Protein AF-A0A938CQZ5-F1 (afdb_monomer)

Foldseek 3Di:
DPPPDDPLRVQLVVLVVCVVVVVDDPLRSLCSCVVSVVDDVVSPPPPPPPPQLEAEAEDQDDVVQVCCCPPPQVVVCVVPPSRHYHYDNDDPDPVVVVVVVVPD

Solvent-accessible surface area (backbone atoms only — not comparable to full-atom values): 6255 Å² total; per-residue (Å²): 130,84,80,76,76,49,73,67,56,54,54,50,51,54,46,50,52,34,40,75,69,65,77,35,54,73,68,58,45,35,44,53,36,30,76,69,68,72,37,57,94,79,25,59,85,64,73,76,89,73,68,74,51,61,45,79,48,68,34,85,29,71,70,55,40,56,48,45,45,59,73,49,30,49,58,48,31,72,75,37,79,83,39,45,65,43,74,39,72,40,71,82,40,70,68,60,55,48,51,59,70,71,59,126

Secondary structure (DSSP, 8-state):
------HHHHHHHHHHHHHHTTSS-HHHHHHHHHHTT---TTSS----TTS-SEEEEEE--THHHHHHIIIIIHHHHHHSTT-EEEEEES---HHHHHHHHH--

Structure (mmCIF, N/CA/C/O backbone):
data_AF-A0A938CQZ5-F1
#
_entry.id   AF-A0A938CQZ5-F1
#
loop_
_atom_site.group_PDB
_atom_site.id
_atom_site.type_symbol
_atom_site.label_atom_id
_atom_site.label_alt_id
_atom_site.label_comp_id
_atom_site.label_asym_id
_atom_site.label_entity_id
_atom_site.label_seq_id
_atom_site.pdbx_PDB_ins_code
_atom_site.Cartn_x
_atom_site.Cartn_y
_atom_site.Cartn_z
_atom_site.occupancy
_atom_site.B_iso_or_equiv
_atom_site.auth_seq_id
_atom_site.auth_comp_id
_atom_site.auth_asym_id
_atom_site.auth_atom_id
_atom_site.pdbx_PDB_model_num
ATOM 1 N N . MET A 1 1 ? -30.344 -11.528 47.057 1.00 42.75 1 MET A N 1
ATOM 2 C CA . MET A 1 1 ? -30.095 -10.124 46.682 1.00 42.75 1 MET A CA 1
ATOM 3 C C . MET A 1 1 ? -29.960 -10.129 45.178 1.00 42.75 1 MET A C 1
ATOM 5 O O . MET A 1 1 ? -28.974 -10.672 44.695 1.00 42.75 1 MET A O 1
ATOM 9 N N . ASP A 1 2 ? -30.993 -9.685 44.461 1.00 52.59 2 ASP A N 1
ATOM 10 C CA . ASP A 1 2 ? -30.934 -9.597 43.000 1.00 52.59 2 ASP A CA 1
ATOM 11 C C . ASP A 1 2 ? -29.824 -8.623 42.625 1.00 52.59 2 ASP A C 1
ATOM 13 O O . ASP A 1 2 ? -29.804 -7.475 43.073 1.00 52.59 2 ASP A O 1
ATOM 17 N N . ASN A 1 3 ? -28.858 -9.120 41.861 1.00 61.38 3 ASN A N 1
ATOM 18 C CA . ASN A 1 3 ? -27.745 -8.331 41.370 1.00 61.38 3 ASN A CA 1
ATOM 19 C C . ASN A 1 3 ? -28.295 -7.490 40.214 1.00 61.38 3 ASN A C 1
ATOM 21 O O . ASN A 1 3 ? -28.279 -7.926 39.067 1.00 61.38 3 ASN A O 1
ATOM 25 N N . ALA A 1 4 ? -28.916 -6.354 40.544 1.00 70.94 4 ALA A N 1
ATOM 26 C CA . ALA A 1 4 ? -29.574 -5.498 39.569 1.00 70.94 4 ALA A CA 1
ATOM 27 C C . ALA A 1 4 ? -28.543 -5.032 38.533 1.00 70.94 4 ALA A C 1
ATOM 29 O O . ALA A 1 4 ? -27.653 -4.231 38.832 1.00 70.94 4 ALA A O 1
ATOM 30 N N . GLN A 1 5 ? -28.654 -5.588 37.328 1.00 72.88 5 GLN A N 1
ATOM 31 C CA . GLN A 1 5 ? -27.806 -5.251 36.200 1.00 72.88 5 GLN A CA 1
ATOM 32 C C . GLN A 1 5 ? -27.995 -3.768 35.870 1.00 72.88 5 GLN A C 1
ATOM 34 O O . GLN A 1 5 ? -29.108 -3.235 35.903 1.00 72.88 5 GLN A O 1
ATOM 39 N N . THR A 1 6 ? -26.896 -3.057 35.632 1.00 83.88 6 THR A N 1
ATOM 40 C CA . THR A 1 6 ? -26.988 -1.632 35.317 1.00 83.88 6 THR A CA 1
ATOM 41 C C . THR A 1 6 ? -27.474 -1.448 33.885 1.00 83.88 6 THR A C 1
ATOM 43 O O . THR A 1 6 ? -27.167 -2.242 32.999 1.00 83.88 6 THR A O 1
ATOM 46 N N . PHE A 1 7 ? -28.161 -0.337 33.617 1.00 83.88 7 PHE A N 1
ATOM 47 C CA . PHE A 1 7 ? -28.614 0.010 32.265 1.00 83.88 7 PHE A CA 1
ATOM 48 C C . PHE A 1 7 ? -27.486 -0.068 31.215 1.00 83.88 7 PHE A C 1
ATOM 50 O O . PHE A 1 7 ? -27.697 -0.496 30.085 1.00 83.88 7 PHE A O 1
ATOM 57 N N . GLN A 1 8 ? -26.257 0.300 31.588 1.00 82.62 8 GLN A N 1
ATOM 58 C CA . GLN A 1 8 ? -25.096 0.222 30.699 1.00 82.62 8 GLN A CA 1
ATOM 59 C C . GLN A 1 8 ? -24.716 -1.224 30.347 1.00 82.62 8 GLN A C 1
ATOM 61 O O . GLN A 1 8 ? -24.301 -1.490 29.218 1.00 82.62 8 GLN A O 1
ATOM 66 N N . GLN A 1 9 ? -24.855 -2.152 31.298 1.00 81.19 9 GLN A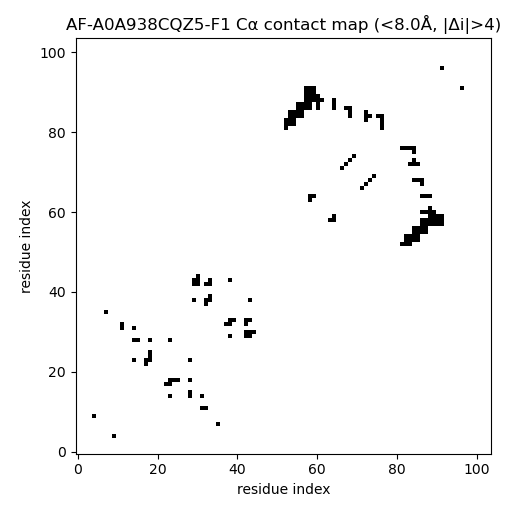 N 1
ATOM 67 C CA . GLN A 1 9 ? -24.590 -3.575 31.090 1.00 81.19 9 GLN A CA 1
ATOM 68 C C . GLN A 1 9 ? -25.624 -4.182 30.133 1.00 81.19 9 GLN A C 1
ATOM 70 O O . GLN A 1 9 ? -25.224 -4.824 29.162 1.00 81.19 9 GLN A O 1
ATOM 75 N N . ASP A 1 10 ? -26.909 -3.863 30.309 1.00 85.12 10 ASP A N 1
ATOM 76 C CA . ASP A 1 10 ? -27.991 -4.318 29.419 1.00 85.12 10 ASP A CA 1
ATOM 77 C C . ASP A 1 10 ? -27.811 -3.825 27.980 1.00 85.12 10 ASP A C 1
ATOM 79 O O . ASP A 1 10 ? -27.923 -4.588 27.017 1.00 85.12 10 ASP A O 1
ATOM 83 N N . VAL A 1 11 ? -27.477 -2.542 27.808 1.00 88.06 11 VAL A N 1
ATOM 84 C CA . VAL A 1 11 ? -27.260 -1.972 26.470 1.00 88.06 11 VAL A CA 1
ATOM 85 C C . VAL A 1 11 ? -26.040 -2.610 25.793 1.00 88.06 11 VAL A C 1
ATOM 87 O O . VAL A 1 11 ? -26.070 -2.860 24.584 1.00 88.06 11 VAL A O 1
ATOM 90 N N . MET A 1 12 ? -24.979 -2.920 26.545 1.00 85.12 12 MET A N 1
ATOM 91 C CA . MET A 1 12 ? -23.803 -3.606 26.001 1.00 85.12 12 MET A CA 1
ATOM 92 C C . MET A 1 12 ? -24.069 -5.060 25.633 1.00 85.12 12 MET A C 1
ATOM 94 O O . MET A 1 12 ? -23.547 -5.535 24.622 1.00 85.12 12 MET A O 1
ATOM 98 N N . GLU A 1 13 ? -24.861 -5.767 26.429 1.00 86.56 13 GLU A N 1
ATOM 99 C CA . GLU A 1 13 ? -25.271 -7.137 26.142 1.00 86.56 13 GLU A CA 1
ATOM 100 C C . GLU A 1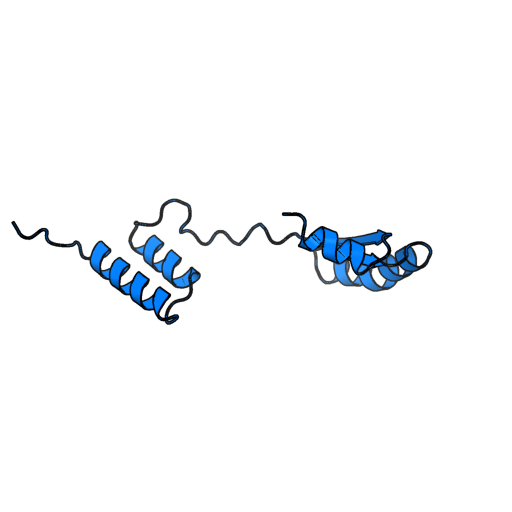 13 ? -26.097 -7.194 24.852 1.00 86.56 13 GLU A C 1
ATOM 102 O O . GLU A 1 13 ? -25.736 -7.909 23.911 1.00 86.56 13 GLU A O 1
ATOM 107 N N . LEU A 1 14 ? -27.084 -6.304 24.718 1.00 90.38 14 LEU A N 1
ATOM 108 C CA . LEU A 1 14 ? -27.869 -6.160 23.494 1.00 90.38 14 LEU A CA 1
ATOM 109 C C . LEU A 1 14 ? -26.999 -5.795 22.276 1.00 90.38 14 LEU A C 1
ATOM 111 O O . LEU A 1 14 ? -27.210 -6.306 21.169 1.00 90.38 14 LEU A O 1
ATOM 115 N N . ALA A 1 15 ? -26.011 -4.913 22.452 1.00 87.81 15 ALA A N 1
ATOM 116 C CA . ALA A 1 15 ? -25.085 -4.537 21.386 1.00 87.81 15 ALA A CA 1
ATOM 117 C C . ALA A 1 15 ? -24.189 -5.713 20.953 1.00 87.81 15 ALA A C 1
ATOM 119 O O . ALA A 1 15 ? -23.935 -5.876 19.756 1.00 87.81 15 ALA A O 1
ATOM 120 N N . ARG A 1 16 ? -23.746 -6.561 21.892 1.00 85.12 16 ARG A N 1
ATOM 121 C CA . ARG A 1 16 ? -22.972 -7.780 21.591 1.00 85.12 16 ARG A CA 1
ATOM 122 C C . ARG A 1 16 ? -23.799 -8.787 20.803 1.00 85.12 16 ARG A C 1
ATOM 124 O O . ARG A 1 16 ? -23.310 -9.302 19.799 1.00 85.12 16 ARG A O 1
ATOM 131 N N . GLU A 1 17 ? -25.049 -9.022 21.193 1.00 90.50 17 GLU A N 1
ATOM 132 C CA . GLU A 1 17 ? -25.935 -9.913 20.438 1.00 90.50 17 GLU A CA 1
ATOM 133 C C . GLU A 1 17 ? -26.163 -9.420 19.006 1.00 90.50 17 GLU A C 1
ATOM 135 O O . GLU A 1 17 ? -26.104 -10.192 18.049 1.00 90.50 17 GLU A O 1
ATOM 140 N N . LYS A 1 18 ? -26.412 -8.117 18.836 1.00 89.88 18 LYS A N 1
ATOM 141 C CA . LYS A 1 18 ? -26.606 -7.516 17.511 1.00 89.88 18 LYS A CA 1
ATOM 142 C C . LYS A 1 18 ? -25.338 -7.585 16.655 1.00 89.88 18 LYS A C 1
ATOM 144 O O . LYS A 1 18 ? -25.449 -7.790 15.448 1.00 89.88 18 LYS A O 1
ATOM 149 N N . LEU A 1 19 ? -24.151 -7.471 17.254 1.00 88.00 19 LEU A N 1
ATOM 150 C CA . LEU A 1 19 ? -22.878 -7.695 16.562 1.00 88.00 19 LEU A CA 1
ATOM 151 C C . LEU A 1 19 ? -22.730 -9.160 16.117 1.00 88.00 19 LEU A C 1
ATOM 153 O O . LEU A 1 19 ? -22.363 -9.404 14.970 1.00 88.00 19 LEU A O 1
ATOM 157 N N . ALA A 1 20 ? -23.064 -10.126 16.980 1.00 87.44 20 ALA A N 1
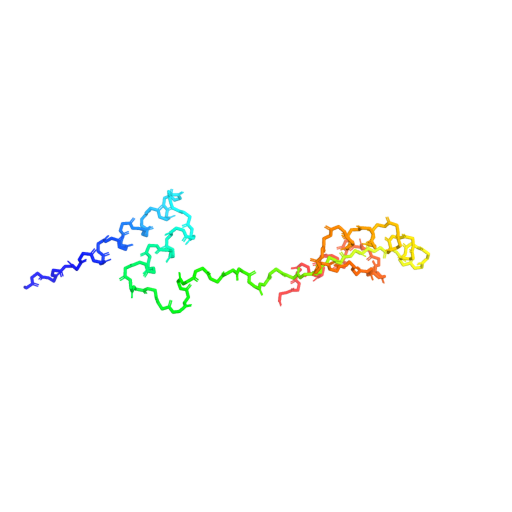ATOM 158 C CA . ALA A 1 20 ? -23.021 -11.554 16.650 1.00 87.44 20 ALA A CA 1
ATOM 159 C C . ALA A 1 20 ? -24.007 -11.931 15.528 1.00 87.44 20 ALA A C 1
ATOM 161 O O . ALA A 1 20 ? -23.685 -12.745 14.668 1.00 87.44 20 ALA A O 1
ATOM 162 N N . ARG A 1 21 ? -25.179 -11.281 15.489 1.00 92.62 21 ARG A N 1
ATOM 163 C CA . ARG A 1 21 ? -26.173 -11.413 14.409 1.00 92.62 21 ARG A CA 1
ATOM 164 C C . ARG A 1 21 ? -25.809 -10.648 13.125 1.00 92.62 21 ARG A C 1
ATOM 166 O O . ARG A 1 21 ? -26.590 -10.664 12.179 1.00 92.62 21 ARG A O 1
ATOM 173 N N . GLY A 1 22 ? -24.679 -9.934 13.086 1.00 88.44 22 GLY A N 1
ATOM 174 C CA . GLY A 1 22 ? -24.273 -9.108 11.940 1.00 88.44 22 GLY A CA 1
ATOM 175 C C . GLY A 1 22 ? -25.142 -7.863 11.708 1.00 88.44 22 GLY A C 1
ATOM 176 O O . GLY A 1 22 ? -25.021 -7.209 10.678 1.00 88.44 22 GLY A O 1
ATOM 177 N N . GLN A 1 23 ? -26.008 -7.517 12.663 1.00 92.00 23 GLN A N 1
ATOM 178 C CA . GLN A 1 23 ? -26.898 -6.350 12.614 1.00 92.00 23 GLN A CA 1
ATOM 179 C C . GLN A 1 23 ? -26.192 -5.053 13.040 1.00 92.00 23 GLN A C 1
ATOM 181 O O . GLN A 1 23 ? -26.720 -3.961 12.844 1.00 92.00 23 GLN A O 1
ATOM 186 N N . LEU A 1 24 ? -25.003 -5.172 13.637 1.00 89.19 24 LEU A N 1
ATOM 187 C CA . LEU A 1 24 ? -24.096 -4.068 13.930 1.00 89.19 24 LEU A CA 1
ATOM 188 C C . LEU A 1 24 ? -22.731 -4.348 13.315 1.00 89.19 24 LEU A C 1
ATOM 190 O O . LEU A 1 24 ? -22.198 -5.452 13.402 1.00 89.19 24 LEU A O 1
ATOM 194 N N . THR A 1 25 ? -22.118 -3.309 12.764 1.00 88.62 25 THR A N 1
ATOM 195 C CA . THR A 1 25 ? -20.696 -3.342 12.416 1.00 88.62 25 THR A CA 1
ATOM 196 C C . THR A 1 25 ? -19.837 -3.177 13.676 1.00 88.62 25 THR A C 1
ATOM 198 O O . THR A 1 25 ? -20.247 -2.524 14.639 1.00 88.62 25 THR A O 1
ATOM 201 N N . ARG A 1 26 ? -18.593 -3.686 13.662 1.00 82.75 26 ARG A N 1
ATOM 202 C CA . ARG A 1 26 ? -17.623 -3.469 14.761 1.00 82.75 26 ARG A CA 1
ATOM 203 C C . ARG A 1 26 ? -17.438 -1.984 15.100 1.00 82.75 26 ARG A C 1
ATOM 205 O O . ARG A 1 26 ? -17.276 -1.637 16.264 1.00 82.75 26 ARG A O 1
ATOM 212 N N . ARG A 1 27 ? -17.507 -1.099 14.097 1.00 82.06 27 ARG A N 1
ATOM 213 C CA . ARG A 1 27 ? -17.417 0.357 14.284 1.00 82.06 27 ARG A CA 1
ATOM 214 C C . ARG A 1 27 ? -18.595 0.905 15.090 1.00 82.06 27 ARG A C 1
ATOM 216 O O . ARG A 1 27 ? -18.377 1.683 16.011 1.00 82.06 27 ARG A O 1
ATOM 223 N N . GLN A 1 28 ? -19.821 0.495 14.763 1.00 85.38 28 GLN A N 1
ATOM 224 C CA . GLN A 1 28 ? -21.017 0.914 15.502 1.00 85.38 28 GLN A CA 1
ATOM 225 C C . GLN A 1 28 ? -21.023 0.355 16.929 1.00 85.38 28 GLN A C 1
ATOM 227 O O . GLN A 1 28 ? -21.383 1.071 17.856 1.00 85.38 28 GLN A O 1
ATOM 232 N N . PHE A 1 29 ? -20.564 -0.887 17.116 1.00 86.69 29 PHE A N 1
ATOM 233 C CA . PHE A 1 29 ? -20.398 -1.482 18.443 1.00 86.69 29 PHE A CA 1
ATOM 234 C C . PHE A 1 29 ? -19.403 -0.695 19.310 1.00 86.69 29 PHE A C 1
ATOM 236 O O . PHE A 1 29 ? -19.722 -0.327 20.438 1.00 86.69 29 PHE A O 1
ATOM 243 N N . ASN A 1 30 ? -18.225 -0.373 18.768 1.00 82.81 30 ASN A N 1
ATOM 244 C CA . ASN A 1 30 ? -17.212 0.401 19.488 1.00 82.81 30 ASN A CA 1
ATOM 245 C C . ASN A 1 30 ? -17.696 1.818 19.820 1.00 82.81 30 ASN A C 1
ATOM 247 O O . ASN A 1 30 ? -17.421 2.313 20.907 1.00 82.81 30 ASN A O 1
ATOM 251 N N . LEU A 1 31 ? -18.451 2.449 18.916 1.00 82.00 31 LEU A N 1
ATOM 252 C CA . LEU A 1 31 ? -19.059 3.756 19.159 1.00 82.00 31 LEU A CA 1
ATOM 253 C C . LEU A 1 31 ? -20.102 3.697 20.286 1.00 82.00 31 LEU A C 1
ATOM 255 O O . LEU A 1 31 ? -20.108 4.564 21.154 1.00 82.00 31 LEU A O 1
ATOM 259 N N . ALA A 1 32 ? -20.944 2.660 20.319 1.00 82.19 32 ALA A N 1
ATOM 260 C CA . ALA A 1 32 ? -21.895 2.454 21.411 1.00 82.19 32 ALA A CA 1
ATOM 261 C C . ALA A 1 32 ? -21.179 2.248 22.758 1.00 82.19 32 ALA A C 1
ATOM 263 O O . ALA A 1 32 ? -21.537 2.881 23.749 1.00 82.19 32 ALA A O 1
ATOM 264 N N . ALA A 1 33 ? -20.112 1.442 22.782 1.00 82.12 33 ALA A N 1
ATOM 265 C CA . ALA A 1 33 ? -19.283 1.257 23.972 1.00 82.12 33 ALA A CA 1
ATOM 266 C C . ALA A 1 33 ? -18.597 2.563 24.423 1.00 82.12 33 ALA A C 1
ATOM 268 O O . ALA A 1 33 ? -18.499 2.822 25.623 1.00 82.12 33 ALA A O 1
ATOM 269 N N . ALA A 1 34 ? -18.162 3.402 23.474 1.00 78.06 34 ALA A N 1
ATOM 270 C CA . ALA A 1 34 ? -17.591 4.720 23.749 1.00 78.06 34 ALA A CA 1
ATOM 271 C C . ALA A 1 34 ? -18.611 5.659 24.409 1.00 78.06 34 ALA A C 1
ATOM 273 O O . ALA A 1 34 ? -18.308 6.269 25.431 1.00 78.06 34 ALA A O 1
ATOM 274 N N . ILE A 1 35 ? -19.823 5.747 23.847 1.00 79.75 35 ILE A N 1
ATOM 275 C CA . ILE A 1 35 ? -20.908 6.606 24.354 1.00 79.75 35 ILE A CA 1
ATOM 276 C C . ILE A 1 35 ? -21.310 6.205 25.775 1.00 79.75 35 ILE A C 1
ATOM 278 O O . ILE A 1 35 ? -21.574 7.068 26.606 1.00 79.75 35 ILE A O 1
ATOM 282 N N . LEU A 1 36 ? -21.312 4.905 26.076 1.00 79.56 36 LEU A N 1
ATOM 283 C CA . LEU A 1 36 ? -21.618 4.397 27.415 1.00 79.56 36 LEU A CA 1
ATOM 284 C C . LEU A 1 36 ? -20.485 4.622 28.429 1.00 79.56 36 LEU A C 1
ATOM 286 O O . LEU A 1 36 ? -20.613 4.201 29.575 1.00 79.56 36 LEU A O 1
ATOM 290 N N . GLY A 1 37 ? -19.372 5.251 28.032 1.00 69.81 37 GLY A N 1
ATOM 291 C CA . GLY A 1 37 ? -18.217 5.479 28.904 1.00 69.81 37 GLY A CA 1
ATOM 292 C C . GLY A 1 37 ? -17.461 4.199 29.275 1.00 69.81 37 GLY A C 1
ATOM 293 O O . GLY A 1 37 ? -16.559 4.236 30.105 1.00 69.81 37 GLY A O 1
ATOM 294 N N . LEU A 1 38 ? -17.806 3.068 28.650 1.00 66.44 38 LEU A N 1
ATOM 295 C CA . LEU A 1 38 ? -17.152 1.766 28.826 1.00 66.44 38 LEU A CA 1
ATOM 296 C C . LEU A 1 38 ? -15.948 1.597 27.889 1.00 66.44 38 LEU A C 1
ATOM 298 O O . LEU A 1 38 ? -15.166 0.654 28.009 1.00 66.44 38 LEU A O 1
ATOM 302 N N . GLY A 1 39 ? -15.803 2.517 26.938 1.00 56.69 39 GLY A N 1
ATOM 303 C CA . GLY A 1 39 ? -14.662 2.613 26.056 1.00 56.69 39 GLY A CA 1
ATOM 304 C C . GLY A 1 39 ? -13.481 3.287 26.739 1.00 56.69 39 GLY A C 1
ATOM 305 O O . GLY A 1 39 ? -13.422 4.512 26.809 1.00 56.69 39 GLY A O 1
ATOM 306 N N . GLY A 1 40 ? -12.484 2.502 27.154 1.00 58.00 40 GLY A N 1
ATOM 307 C CA . GLY A 1 40 ? -11.121 3.024 27.291 1.00 58.00 40 GLY A CA 1
ATOM 308 C C . GLY A 1 40 ? -10.645 3.652 25.971 1.00 58.00 40 GLY A C 1
ATOM 309 O O . GLY A 1 40 ? -11.324 3.563 24.949 1.00 58.00 40 GLY A O 1
ATOM 310 N N . ALA A 1 41 ? -9.458 4.264 25.959 1.00 53.78 41 ALA A N 1
ATOM 311 C CA . ALA A 1 41 ? -8.882 5.029 24.836 1.00 53.78 41 ALA A CA 1
ATOM 312 C C . ALA A 1 41 ? -8.837 4.333 23.441 1.00 53.78 41 ALA A C 1
ATOM 314 O O . ALA A 1 41 ? -8.367 4.926 22.468 1.00 53.78 41 ALA A O 1
ATOM 315 N N . SER A 1 42 ? -9.312 3.090 23.327 1.00 54.09 42 SER A N 1
ATOM 316 C CA . SER A 1 42 ? -9.564 2.312 22.111 1.00 54.09 42 SER A CA 1
ATOM 317 C C . SER A 1 42 ? -10.927 2.562 21.437 1.00 54.09 42 SER A C 1
ATOM 319 O O . SER A 1 42 ? -11.121 2.096 20.315 1.00 54.09 42 SER A O 1
ATOM 321 N N . ALA A 1 43 ? -11.872 3.259 22.082 1.00 53.16 43 ALA A N 1
ATOM 322 C CA . ALA A 1 43 ? -13.238 3.442 21.569 1.00 53.16 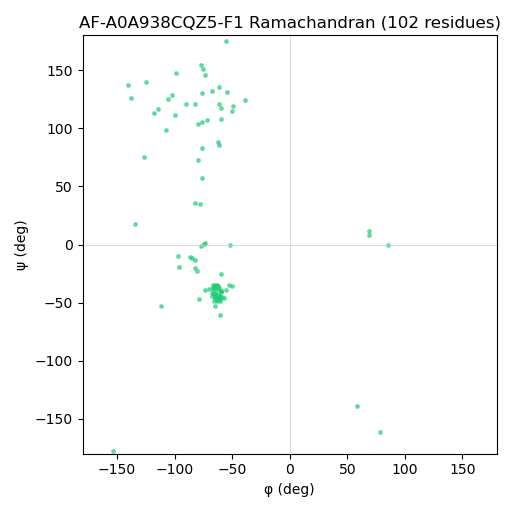43 ALA A CA 1
ATOM 323 C C . ALA A 1 43 ? -13.468 4.770 20.826 1.00 53.16 43 ALA A C 1
ATOM 325 O O . ALA A 1 43 ? -14.485 4.946 20.152 1.00 53.16 43 ALA A O 1
ATOM 326 N N . LEU A 1 44 ? -12.505 5.693 20.891 1.00 52.75 44 LEU A N 1
ATOM 327 C CA . LEU A 1 44 ? -12.472 6.814 19.961 1.00 52.75 44 LEU A CA 1
ATOM 328 C C . LEU A 1 44 ? -12.178 6.249 18.566 1.00 52.75 44 LEU A C 1
ATOM 330 O O . LEU A 1 44 ? -11.234 5.463 18.436 1.00 52.75 44 LEU A O 1
ATOM 334 N N . PRO A 1 45 ? -12.934 6.628 17.519 1.00 49.12 45 PRO A N 1
ATOM 335 C CA . PRO A 1 45 ? -12.504 6.395 16.154 1.00 49.12 45 PRO A CA 1
ATOM 336 C C . PRO A 1 45 ? -11.215 7.191 15.953 1.00 49.12 45 PRO A C 1
ATOM 338 O O . PRO A 1 45 ? -11.232 8.348 15.552 1.00 49.12 45 PRO A O 1
ATOM 341 N N . ARG A 1 46 ? -10.073 6.579 16.276 1.00 52.22 46 ARG A N 1
ATOM 342 C CA . ARG A 1 46 ? -8.826 6.955 15.637 1.00 52.22 46 ARG A CA 1
ATOM 343 C C . ARG A 1 46 ? -9.085 6.694 14.166 1.00 52.22 46 ARG A C 1
ATOM 345 O O . ARG A 1 46 ? -9.362 5.550 13.795 1.00 52.22 46 ARG A O 1
ATOM 352 N N . ASP A 1 47 ? -9.031 7.744 13.354 1.00 48.38 47 ASP A N 1
ATOM 353 C CA . ASP A 1 47 ? -8.734 7.581 11.939 1.00 48.38 47 ASP A CA 1
ATOM 354 C C . ASP A 1 47 ? -7.660 6.505 11.853 1.00 48.38 47 ASP A C 1
ATOM 356 O O . ASP A 1 47 ? -6.669 6.569 12.587 1.00 48.38 47 ASP A O 1
ATOM 360 N N . ALA A 1 48 ? -7.926 5.447 11.091 1.00 50.12 48 ALA A N 1
ATOM 361 C CA . ALA A 1 48 ? -7.030 4.314 10.973 1.00 50.12 48 ALA A CA 1
ATOM 362 C C . ALA A 1 48 ? -5.696 4.810 10.392 1.00 50.12 48 ALA A C 1
ATOM 364 O O . ALA A 1 48 ? -5.466 4.770 9.188 1.00 50.12 48 ALA A O 1
ATOM 365 N N . ALA A 1 49 ? -4.807 5.299 11.255 1.00 51.81 49 ALA A N 1
ATOM 366 C CA . ALA A 1 49 ? -3.508 5.872 10.926 1.00 51.81 49 ALA A CA 1
ATOM 367 C C . ALA A 1 49 ? -2.482 4.772 10.614 1.00 51.81 49 ALA A C 1
ATOM 369 O O . ALA A 1 49 ? -1.308 4.882 10.946 1.00 51.81 49 ALA A O 1
ATOM 370 N N . ALA A 1 50 ? -2.945 3.687 9.999 1.00 50.75 50 ALA A N 1
ATOM 371 C CA . ALA A 1 50 ? -2.142 2.544 9.598 1.00 50.75 50 ALA A CA 1
ATOM 372 C C . ALA A 1 50 ? -2.468 2.097 8.166 1.00 50.75 50 ALA A C 1
ATOM 374 O O . ALA A 1 50 ? -2.123 0.985 7.777 1.00 50.75 50 ALA A O 1
ATOM 375 N N . GLN A 1 51 ? -3.118 2.940 7.353 1.00 57.44 51 GLN A N 1
ATOM 376 C CA . GLN A 1 51 ? -3.047 2.734 5.912 1.00 57.44 5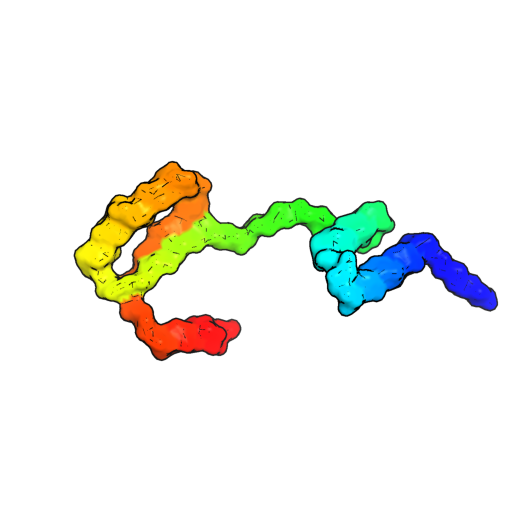1 GLN A CA 1
ATOM 377 C C . GLN A 1 51 ? -1.628 3.112 5.482 1.00 57.44 51 GLN A C 1
ATOM 379 O O . GLN A 1 51 ? -1.268 4.291 5.510 1.00 57.44 51 GLN A O 1
ATOM 384 N N . ALA A 1 52 ? -0.812 2.112 5.142 1.00 62.91 52 ALA A N 1
ATOM 385 C CA . ALA A 1 52 ? 0.478 2.342 4.508 1.00 62.91 52 ALA A CA 1
ATOM 386 C C . ALA A 1 52 ? 0.260 3.303 3.333 1.00 62.91 52 ALA A C 1
ATOM 388 O O . ALA A 1 52 ? -0.526 3.027 2.426 1.00 62.91 52 ALA A O 1
ATOM 389 N N . LYS A 1 53 ? 0.905 4.470 3.380 1.00 83.94 53 LYS A N 1
ATOM 390 C CA . LYS A 1 53 ? 0.783 5.506 2.348 1.00 83.94 53 LYS A CA 1
ATOM 391 C C . LYS A 1 53 ? 1.696 5.214 1.155 1.00 83.94 53 LYS A C 1
ATOM 393 O O . LYS A 1 53 ? 2.279 6.116 0.561 1.00 83.94 53 LYS A O 1
ATOM 398 N N . GLU A 1 54 ? 1.848 3.940 0.835 1.00 90.06 54 GLU A N 1
ATOM 399 C CA . GLU A 1 54 ? 2.770 3.438 -0.167 1.00 90.06 54 GLU A CA 1
ATOM 400 C C . GLU A 1 54 ? 2.109 2.308 -0.951 1.00 90.06 54 GLU A C 1
ATOM 402 O O . GLU A 1 54 ? 1.447 1.437 -0.387 1.00 90.06 54 GLU A O 1
ATOM 407 N N . ILE A 1 55 ? 2.302 2.337 -2.263 1.00 91.81 55 ILE A N 1
ATOM 408 C CA . ILE A 1 55 ? 1.923 1.299 -3.208 1.00 91.81 55 ILE A CA 1
ATOM 409 C C . ILE A 1 55 ? 3.215 0.728 -3.781 1.00 91.81 55 ILE A C 1
ATOM 411 O O . ILE A 1 55 ? 3.956 1.429 -4.469 1.00 91.81 55 ILE A O 1
ATOM 415 N N . VAL A 1 56 ? 3.468 -0.553 -3.530 1.00 91.69 56 VAL A N 1
ATOM 416 C CA . VAL A 1 56 ? 4.614 -1.264 -4.102 1.00 91.69 56 VAL A CA 1
ATOM 417 C C . VAL A 1 56 ? 4.198 -1.900 -5.427 1.00 91.69 56 VAL A C 1
ATOM 419 O O . VAL A 1 56 ? 3.279 -2.717 -5.477 1.00 91.69 56 VAL A O 1
ATOM 422 N N . PHE A 1 57 ? 4.873 -1.521 -6.508 1.00 92.06 57 PHE A N 1
ATOM 423 C CA . PHE A 1 57 ? 4.643 -2.019 -7.858 1.00 92.06 57 PHE A CA 1
ATOM 424 C C . PHE A 1 57 ? 5.784 -2.957 -8.270 1.00 92.06 57 PHE A C 1
ATOM 426 O O . PHE A 1 57 ? 6.857 -2.511 -8.685 1.00 92.06 57 PHE A O 1
ATOM 433 N N . ALA A 1 58 ? 5.548 -4.264 -8.153 1.00 91.94 58 ALA A N 1
ATOM 434 C CA . ALA A 1 58 ? 6.511 -5.290 -8.545 1.00 91.94 58 ALA A CA 1
ATOM 435 C C . ALA A 1 58 ? 6.564 -5.459 -10.070 1.00 91.94 58 ALA A C 1
ATOM 437 O O . ALA A 1 58 ? 5.530 -5.605 -10.727 1.00 91.94 58 ALA A O 1
ATOM 438 N N . ASN A 1 59 ? 7.770 -5.453 -10.639 1.00 89.69 59 ASN A N 1
ATOM 439 C CA . ASN A 1 59 ? 7.999 -5.737 -12.055 1.00 89.69 59 ASN A CA 1
ATOM 440 C C . ASN A 1 59 ? 9.422 -6.289 -12.302 1.00 89.69 59 ASN A C 1
ATOM 442 O O . ASN A 1 59 ? 10.205 -6.482 -11.379 1.00 89.69 59 ASN A O 1
ATOM 446 N N . TRP A 1 60 ? 9.768 -6.549 -13.565 1.00 89.75 60 TRP A N 1
ATOM 447 C CA . TRP A 1 60 ? 11.040 -7.171 -13.965 1.00 89.75 60 TRP A CA 1
ATOM 448 C C . TRP A 1 60 ? 12.284 -6.265 -13.881 1.00 89.75 60 TRP A C 1
ATOM 450 O O . TRP A 1 60 ? 13.385 -6.706 -14.203 1.00 89.75 60 TRP A O 1
ATOM 460 N N . GLY A 1 61 ? 12.141 -5.011 -13.452 1.00 88.62 61 GLY A N 1
ATOM 461 C CA . GLY A 1 61 ? 13.240 -4.065 -13.298 1.00 88.62 61 GLY A CA 1
ATOM 462 C C . GLY A 1 61 ? 13.720 -3.440 -14.612 1.00 88.62 61 GLY A C 1
ATOM 463 O O . GLY A 1 61 ? 13.015 -3.394 -15.622 1.00 88.62 61 GLY A O 1
ATOM 464 N N . GLY A 1 62 ? 14.938 -2.893 -14.588 1.00 89.69 62 GLY A N 1
ATOM 465 C CA . GLY A 1 62 ? 15.554 -2.240 -15.748 1.00 89.69 62 GLY A CA 1
ATOM 466 C C . GLY A 1 62 ? 14.727 -1.066 -16.282 1.00 89.69 62 GLY A C 1
ATOM 467 O O . GLY A 1 62 ? 14.155 -0.290 -15.515 1.00 89.69 62 GLY A O 1
ATOM 468 N N . THR A 1 63 ? 14.630 -0.947 -17.608 1.00 93.69 63 THR A N 1
ATOM 469 C CA . THR A 1 63 ? 13.875 0.128 -18.276 1.00 93.69 63 THR A CA 1
ATOM 470 C C . THR A 1 63 ? 12.390 0.135 -17.895 1.00 93.69 63 THR A C 1
ATOM 472 O O . THR A 1 63 ? 11.763 1.195 -17.913 1.00 93.69 63 THR A O 1
ATOM 475 N N . ALA A 1 64 ? 11.826 -1.010 -17.489 1.00 90.81 64 ALA A N 1
ATOM 476 C CA . ALA A 1 64 ? 10.441 -1.086 -17.032 1.00 90.81 64 ALA A CA 1
ATOM 477 C C . ALA A 1 64 ? 10.218 -0.264 -15.752 1.00 90.81 64 ALA A C 1
ATOM 479 O O . ALA A 1 64 ? 9.244 0.482 -15.684 1.00 90.81 64 ALA A O 1
ATOM 480 N N . ASN A 1 65 ? 11.149 -0.293 -14.788 1.00 93.00 65 ASN A N 1
ATOM 481 C CA . ASN A 1 65 ? 11.070 0.554 -13.589 1.00 93.00 65 ASN A CA 1
ATOM 482 C C . ASN A 1 65 ? 11.029 2.039 -13.950 1.00 93.00 65 ASN A C 1
ATOM 484 O O . ASN A 1 65 ? 10.218 2.791 -13.410 1.00 93.00 65 ASN A O 1
ATOM 488 N N . THR A 1 66 ? 11.891 2.466 -14.873 1.00 94.12 66 THR A N 1
ATOM 489 C CA . THR A 1 66 ? 11.944 3.865 -15.307 1.00 94.12 66 THR A CA 1
ATOM 490 C C . THR A 1 66 ? 10.655 4.271 -16.013 1.00 94.12 66 THR A C 1
ATOM 492 O O . THR A 1 66 ? 10.104 5.332 -15.709 1.00 94.12 66 THR A O 1
ATOM 495 N N . ALA A 1 67 ? 10.154 3.430 -16.922 1.00 95.2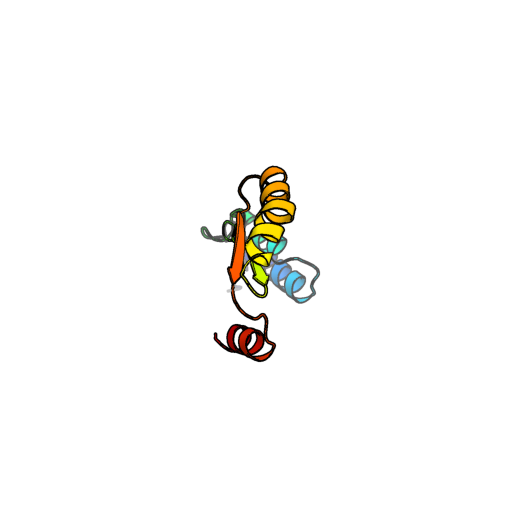5 67 ALA A N 1
ATOM 496 C CA . ALA A 1 67 ? 8.934 3.696 -17.673 1.00 95.25 67 ALA A CA 1
ATOM 497 C C . ALA A 1 67 ? 7.708 3.744 -16.752 1.00 95.25 67 ALA A C 1
ATOM 499 O O . ALA A 1 67 ? 6.994 4.746 -16.739 1.00 95.25 67 ALA A O 1
ATOM 500 N N . TYR A 1 68 ? 7.491 2.716 -15.929 1.00 94.75 68 TYR 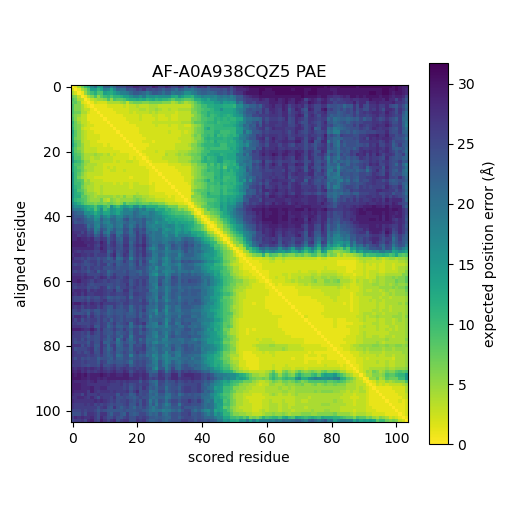A N 1
ATOM 501 C CA . TYR A 1 68 ? 6.346 2.662 -15.022 1.00 94.75 68 TYR A CA 1
ATOM 502 C C . TYR A 1 68 ? 6.423 3.726 -13.930 1.00 94.75 68 TYR A C 1
ATOM 504 O O . TYR A 1 68 ? 5.431 4.409 -13.681 1.00 94.75 68 TYR A O 1
ATOM 512 N N . GLY A 1 69 ? 7.598 3.967 -13.346 1.00 95.12 69 GLY A N 1
ATOM 513 C CA . GLY A 1 69 ? 7.780 5.052 -12.384 1.00 95.12 69 GLY A CA 1
ATOM 514 C C . GLY A 1 69 ? 7.464 6.425 -12.985 1.00 95.12 69 GLY A C 1
ATOM 515 O O . GLY A 1 69 ? 6.808 7.245 -12.346 1.00 95.12 69 GLY A O 1
ATOM 516 N N . THR A 1 70 ? 7.872 6.671 -14.232 1.00 97.00 70 THR A N 1
ATOM 517 C CA . THR A 1 70 ? 7.690 7.977 -14.886 1.00 97.00 70 THR A CA 1
ATOM 518 C C . THR A 1 70 ? 6.275 8.193 -15.400 1.00 97.00 70 THR A C 1
ATOM 520 O O . THR A 1 70 ? 5.715 9.262 -15.172 1.00 97.00 70 THR A O 1
ATOM 523 N N . TYR A 1 71 ? 5.702 7.209 -16.091 1.00 96.88 71 TYR A N 1
ATOM 524 C CA . TYR A 1 71 ? 4.435 7.375 -16.805 1.00 96.88 71 TYR A CA 1
ATOM 525 C C . TYR A 1 71 ? 3.214 6.903 -16.013 1.00 96.88 71 TYR A C 1
ATOM 527 O O . TYR A 1 71 ? 2.108 7.340 -16.316 1.00 96.88 71 TYR A O 1
ATOM 535 N N . LEU A 1 72 ? 3.389 6.060 -14.989 1.00 94.50 72 LEU A N 1
ATOM 536 C CA . LEU A 1 72 ? 2.297 5.625 -14.108 1.00 94.50 72 LEU A CA 1
ATOM 537 C C . LEU A 1 72 ? 2.461 6.182 -12.692 1.00 94.50 72 LEU A C 1
ATOM 539 O O . LEU A 1 72 ? 1.551 6.836 -12.185 1.00 94.50 72 LEU A O 1
ATOM 543 N N . GLY A 1 73 ? 3.632 5.976 -12.081 1.00 96.00 73 GLY A N 1
ATOM 544 C CA . GLY A 1 73 ? 3.911 6.358 -10.696 1.00 96.00 73 GLY A CA 1
ATOM 545 C C . GLY A 1 73 ? 3.772 7.860 -10.460 1.00 96.00 73 GLY A C 1
ATOM 546 O O . GLY A 1 73 ? 2.901 8.287 -9.708 1.00 96.00 73 GLY A O 1
ATOM 547 N N . LYS A 1 74 ? 4.574 8.681 -11.150 1.00 96.56 74 LYS A N 1
ATOM 548 C CA . LYS A 1 74 ? 4.553 10.145 -10.967 1.00 96.56 74 LYS A CA 1
ATOM 549 C C . LYS A 1 74 ? 3.169 10.772 -11.206 1.00 96.56 74 LYS A C 1
ATOM 551 O O . LYS A 1 74 ? 2.747 11.560 -10.360 1.00 96.56 74 LYS A O 1
ATOM 556 N N . PRO A 1 75 ? 2.423 10.444 -12.283 1.00 97.56 75 PRO A N 1
ATOM 557 C CA . PRO A 1 75 ? 1.074 10.977 -12.464 1.00 97.56 75 PRO A CA 1
ATOM 558 C C . PRO A 1 75 ? 0.094 10.533 -11.377 1.00 97.56 75 PRO A C 1
ATOM 560 O O . PRO A 1 75 ? -0.779 11.313 -10.995 1.00 97.56 75 PRO A O 1
ATOM 563 N N . PHE A 1 76 ? 0.227 9.305 -10.868 1.00 96.12 76 PHE A N 1
ATOM 564 C CA . PHE A 1 76 ? -0.585 8.830 -9.753 1.00 96.12 76 PHE A CA 1
ATOM 565 C C . PHE A 1 76 ? -0.277 9.599 -8.463 1.00 96.12 76 PHE A C 1
ATOM 567 O O . PHE A 1 76 ? -1.210 10.094 -7.833 1.00 96.12 76 PHE A O 1
ATOM 574 N N . GLU A 1 77 ? 1.002 9.751 -8.099 1.00 96.44 77 GLU A N 1
ATOM 575 C CA . GLU A 1 77 ? 1.416 10.509 -6.906 1.00 96.44 77 GLU A CA 1
ATOM 576 C C . GLU A 1 77 ? 0.955 11.970 -6.978 1.00 96.44 77 GLU A C 1
ATOM 578 O O . GLU A 1 77 ? 0.474 12.520 -5.990 1.00 96.44 77 GLU A O 1
ATOM 583 N N . ALA A 1 78 ? 1.039 12.593 -8.158 1.00 96.62 78 ALA A N 1
ATOM 584 C CA . ALA A 1 78 ? 0.581 13.966 -8.365 1.00 96.62 78 ALA A CA 1
ATOM 585 C C . ALA A 1 78 ? -0.932 14.130 -8.129 1.00 96.62 78 ALA A C 1
ATOM 587 O O . ALA A 1 78 ? -1.367 15.159 -7.617 1.00 96.62 78 ALA A O 1
ATOM 588 N N . LYS A 1 79 ? -1.735 13.118 -8.485 1.00 96.88 79 LYS A N 1
ATOM 589 C CA . LYS A 1 79 ? -3.191 13.106 -8.262 1.00 96.88 79 LYS A CA 1
ATOM 590 C C . LYS A 1 79 ? -3.588 12.676 -6.851 1.00 96.88 79 LYS A C 1
ATOM 592 O O . LYS A 1 79 ? -4.701 12.976 -6.431 1.00 96.88 79 LYS A O 1
ATOM 597 N N . ASN A 1 80 ? -2.705 11.984 -6.133 1.00 93.81 80 ASN A N 1
ATOM 598 C CA . ASN A 1 80 ? -2.969 11.429 -4.808 1.00 93.81 80 ASN A CA 1
ATOM 599 C C . ASN A 1 80 ? -1.890 11.887 -3.813 1.00 93.81 80 ASN A C 1
ATOM 601 O O . ASN A 1 80 ? -1.010 11.098 -3.445 1.00 93.81 80 ASN A O 1
ATOM 605 N N . PRO A 1 81 ? -1.935 13.157 -3.365 1.00 91.62 81 PRO A N 1
ATOM 606 C CA . PRO A 1 81 ? -0.927 13.705 -2.472 1.00 91.62 81 PRO A CA 1
ATOM 607 C C . PRO A 1 81 ? -0.748 12.863 -1.210 1.00 91.62 81 PRO A C 1
ATOM 609 O O . PRO A 1 81 ? -1.703 12.507 -0.520 1.00 91.62 81 PRO A O 1
ATOM 612 N N . GLY A 1 82 ? 0.510 12.568 -0.896 1.00 88.12 82 GLY A N 1
ATOM 613 C CA . GLY A 1 82 ? 0.874 11.798 0.285 1.00 88.12 82 GLY A CA 1
ATOM 614 C C . GLY A 1 82 ? 0.831 10.284 0.107 1.00 88.12 82 GLY A C 1
ATOM 615 O O . GLY A 1 82 ? 1.185 9.619 1.069 1.00 88.12 82 GLY A O 1
ATOM 616 N N . ILE A 1 83 ? 0.464 9.745 -1.065 1.00 92.44 83 ILE A N 1
ATOM 617 C CA . ILE A 1 83 ? 0.633 8.322 -1.405 1.00 92.44 83 ILE A CA 1
ATOM 618 C C . ILE A 1 83 ? 1.847 8.169 -2.326 1.00 92.44 83 ILE A C 1
ATOM 620 O O . ILE A 1 83 ? 1.947 8.862 -3.337 1.00 92.44 83 ILE A O 1
ATOM 624 N N . LYS A 1 84 ? 2.766 7.268 -1.977 1.00 94.19 84 LYS A N 1
ATOM 625 C CA . LYS A 1 84 ? 3.975 6.958 -2.750 1.00 94.19 84 LYS A CA 1
ATOM 626 C C . LYS A 1 84 ? 3.803 5.715 -3.606 1.00 94.19 84 LYS A C 1
ATOM 628 O O . LYS A 1 84 ? 3.105 4.793 -3.202 1.00 94.19 84 LYS A O 1
ATOM 633 N N . VAL A 1 85 ? 4.455 5.675 -4.765 1.00 94.94 85 VAL A N 1
ATOM 634 C CA . VAL A 1 85 ? 4.525 4.482 -5.613 1.00 94.94 85 VAL A CA 1
ATOM 635 C C . VAL A 1 85 ? 5.981 4.044 -5.732 1.00 94.94 85 VAL A C 1
ATOM 637 O O . VAL A 1 85 ? 6.805 4.732 -6.333 1.00 94.94 85 VAL A O 1
ATOM 640 N N . VAL A 1 86 ? 6.300 2.879 -5.176 1.00 93.25 86 VAL A N 1
ATOM 641 C CA . VAL A 1 86 ? 7.658 2.327 -5.149 1.00 93.25 86 VAL A CA 1
ATOM 642 C C . VAL A 1 86 ? 7.764 1.187 -6.148 1.00 93.25 86 VAL A C 1
ATOM 644 O O . VAL A 1 86 ? 6.975 0.249 -6.121 1.00 93.25 86 VAL A O 1
ATOM 647 N N . MET A 1 87 ? 8.736 1.270 -7.056 1.00 93.06 87 MET A N 1
ATOM 648 C CA . MET A 1 87 ? 9.012 0.196 -8.010 1.00 93.06 87 MET A CA 1
ATOM 649 C C . MET A 1 87 ? 9.873 -0.868 -7.331 1.00 93.06 87 MET A C 1
ATOM 651 O O . MET A 1 87 ? 10.984 -0.565 -6.895 1.00 93.06 87 MET A O 1
ATOM 655 N N . GLU A 1 88 ? 9.389 -2.105 -7.274 1.00 89.06 88 GLU A N 1
ATOM 656 C CA . GLU A 1 88 ? 10.149 -3.233 -6.738 1.00 89.06 88 GLU A CA 1
ATOM 657 C C . GLU A 1 88 ? 10.741 -4.040 -7.903 1.00 89.06 88 GLU A C 1
ATOM 659 O O . GLU A 1 88 ? 9.986 -4.629 -8.684 1.00 89.06 88 GLU A O 1
ATOM 664 N N . PRO A 1 89 ? 12.080 -4.026 -8.079 1.00 79.12 89 PRO A N 1
ATOM 665 C CA . PRO A 1 89 ? 12.761 -4.839 -9.077 1.00 79.12 89 PRO A CA 1
ATOM 666 C C . PRO A 1 89 ? 12.896 -6.271 -8.552 1.00 79.12 89 PRO A C 1
ATOM 668 O O . PRO A 1 89 ? 13.975 -6.716 -8.159 1.00 79.12 89 PRO A O 1
ATOM 671 N N . GLY A 1 90 ? 11.783 -6.985 -8.524 1.00 73.69 90 GLY A N 1
ATOM 672 C CA . GLY A 1 90 ? 11.724 -8.379 -8.134 1.00 73.69 90 GLY A CA 1
ATOM 673 C C . GLY A 1 90 ? 10.798 -9.102 -9.083 1.00 73.69 90 GLY A C 1
ATOM 674 O O . GLY A 1 90 ? 9.651 -8.709 -9.276 1.00 73.69 90 GLY A O 1
ATOM 675 N N . SER A 1 91 ? 11.297 -10.180 -9.688 1.00 69.88 91 SER A N 1
ATOM 676 C CA . SER A 1 91 ? 10.479 -11.073 -10.500 1.00 69.88 91 SER A CA 1
ATOM 677 C C . SER A 1 91 ? 9.228 -11.447 -9.693 1.00 69.88 91 SER A C 1
ATOM 679 O O . SER A 1 91 ? 9.382 -12.108 -8.654 1.00 69.88 91 SER A O 1
ATOM 681 N N . PRO A 1 92 ? 8.011 -11.054 -10.125 1.00 82.56 92 PRO A N 1
ATOM 682 C CA . PRO A 1 92 ? 6.764 -11.305 -9.401 1.00 82.56 92 PRO A CA 1
ATOM 683 C C . PRO A 1 92 ? 6.353 -12.771 -9.578 1.00 82.56 92 PRO A C 1
ATOM 685 O O . PRO A 1 92 ? 5.306 -13.115 -10.119 1.00 82.56 92 PRO A O 1
ATOM 688 N N . THR A 1 93 ? 7.255 -13.664 -9.186 1.00 88.25 93 THR A N 1
ATOM 689 C CA . THR A 1 93 ? 7.101 -15.101 -9.315 1.00 88.25 93 THR A CA 1
ATOM 690 C C . THR A 1 93 ? 6.096 -15.592 -8.291 1.00 88.25 93 THR A C 1
ATOM 692 O O . THR A 1 93 ? 6.051 -15.123 -7.152 1.00 88.25 93 THR A O 1
ATOM 695 N N . ILE A 1 94 ? 5.337 -16.613 -8.682 1.00 88.94 94 ILE A N 1
ATOM 696 C CA . ILE A 1 94 ? 4.375 -17.280 -7.802 1.00 88.94 94 ILE A CA 1
ATOM 697 C C . ILE A 1 94 ? 5.066 -17.769 -6.521 1.00 88.94 94 ILE A C 1
ATOM 699 O O . ILE A 1 94 ? 4.508 -17.626 -5.440 1.00 88.94 94 ILE A O 1
ATOM 703 N N . GLY A 1 95 ? 6.299 -18.283 -6.622 1.0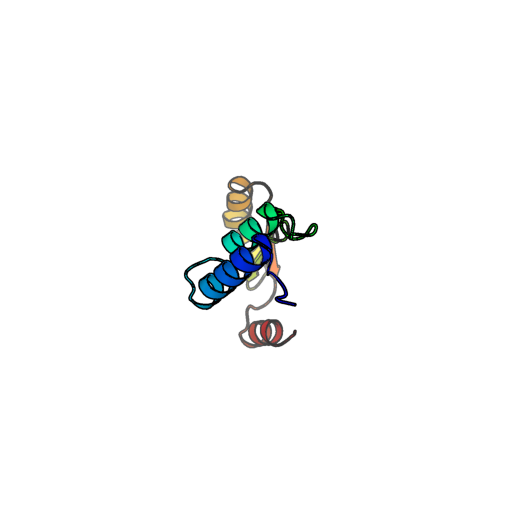0 90.69 95 GLY A N 1
ATOM 704 C CA . GLY A 1 95 ? 7.078 -18.739 -5.468 1.00 90.69 95 GLY A CA 1
ATOM 705 C C . GLY A 1 95 ? 7.377 -17.629 -4.457 1.00 90.69 95 GLY A C 1
ATOM 706 O O . GLY A 1 95 ? 7.160 -17.825 -3.265 1.00 90.69 95 GLY A O 1
ATOM 707 N N . ARG A 1 96 ? 7.808 -16.445 -4.919 1.00 87.44 96 ARG A N 1
ATOM 708 C CA . ARG A 1 96 ? 8.081 -15.287 -4.047 1.00 87.44 96 ARG A CA 1
ATOM 709 C C . ARG A 1 96 ? 6.799 -14.742 -3.421 1.00 87.44 96 ARG A C 1
ATOM 711 O O . ARG A 1 96 ? 6.789 -14.458 -2.229 1.00 87.44 96 ARG A O 1
ATOM 718 N N . ILE A 1 97 ? 5.715 -14.649 -4.194 1.00 89.81 97 ILE A N 1
ATOM 719 C CA . ILE A 1 97 ? 4.401 -14.226 -3.684 1.00 89.81 97 ILE A CA 1
ATOM 720 C C . ILE A 1 97 ? 3.918 -15.197 -2.606 1.00 89.81 97 ILE A C 1
ATOM 722 O O . ILE A 1 97 ? 3.534 -14.766 -1.523 1.00 89.81 97 ILE A O 1
ATOM 726 N N . ARG A 1 98 ? 4.004 -16.506 -2.865 1.00 90.94 98 ARG A N 1
ATOM 727 C CA . ARG A 1 98 ? 3.627 -17.536 -1.896 1.00 90.94 98 ARG A CA 1
ATOM 728 C C . ARG A 1 98 ? 4.477 -17.465 -0.631 1.00 90.94 98 ARG A C 1
ATOM 730 O O . ARG A 1 98 ? 3.920 -17.470 0.4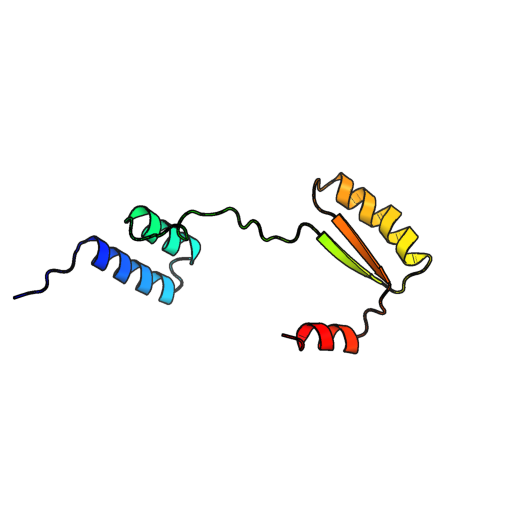55 1.00 90.94 98 ARG A O 1
ATOM 737 N N . ALA A 1 99 ? 5.792 -17.302 -0.760 1.00 91.81 99 ALA A N 1
ATOM 738 C CA . ALA A 1 99 ? 6.675 -17.133 0.391 1.00 91.81 99 ALA A CA 1
ATOM 739 C C . ALA A 1 99 ? 6.307 -15.901 1.240 1.00 91.81 99 ALA A C 1
ATOM 741 O O . ALA A 1 99 ? 6.320 -15.997 2.463 1.00 91.81 99 ALA A O 1
ATOM 742 N N . MET A 1 100 ? 5.938 -14.771 0.618 1.00 88.44 100 MET A N 1
ATOM 743 C CA . MET A 1 100 ? 5.474 -13.573 1.337 1.00 88.44 100 MET A CA 1
ATOM 744 C C . MET A 1 100 ? 4.135 -13.790 2.053 1.00 88.44 100 MET A C 1
ATOM 746 O O . MET A 1 100 ? 3.930 -13.231 3.122 1.00 88.44 100 MET A O 1
ATOM 750 N N . VAL A 1 101 ? 3.228 -14.582 1.475 1.00 91.38 101 VAL A N 1
ATOM 751 C CA . VAL A 1 101 ? 1.934 -14.919 2.096 1.00 91.38 101 VAL A CA 1
ATOM 752 C C . VAL A 1 101 ? 2.106 -15.909 3.249 1.00 91.38 101 VAL A C 1
ATOM 754 O O . VAL A 1 101 ? 1.432 -15.791 4.272 1.00 91.38 101 VAL A O 1
ATOM 757 N N . ASP A 1 102 ? 2.998 -16.882 3.079 1.00 92.75 102 ASP A N 1
ATOM 758 C CA . ASP A 1 102 ? 3.204 -17.969 4.036 1.00 92.75 102 ASP A CA 1
ATOM 759 C C . ASP A 1 102 ? 4.099 -17.538 5.219 1.00 92.75 102 ASP A C 1
ATOM 761 O O . ASP A 1 102 ? 4.005 -18.119 6.301 1.00 92.75 102 ASP A O 1
ATOM 765 N N . SER A 1 103 ? 4.935 -16.505 5.046 1.00 80.75 103 SER A N 1
ATOM 766 C CA . SER A 1 103 ? 5.742 -15.905 6.120 1.00 80.75 103 SER A CA 1
ATOM 767 C C . SER A 1 103 ? 4.862 -15.019 7.010 1.00 80.75 103 SER A C 1
ATOM 769 O O . SER A 1 103 ? 4.465 -13.932 6.596 1.00 80.75 103 SER A O 1
ATOM 771 N N . LYS A 1 104 ? 4.540 -15.491 8.221 1.00 52.47 104 LYS A N 1
ATOM 772 C CA . LYS A 1 104 ? 3.805 -14.737 9.253 1.00 52.47 104 LYS A CA 1
ATOM 773 C C . LYS A 1 104 ? 4.734 -14.117 10.285 1.00 52.47 104 LYS A C 1
ATOM 775 O O . LYS A 1 104 ? 5.711 -14.800 10.661 1.00 52.47 104 LYS A O 1
#

Sequence (104 aa):
MDNAQTFQQDVMELAREKLARGQLTRRQFNLAAAILGLGGASALPRDAAAQAKEIVFANWGGTANTAYGTYLGKPFEAKNPGIKVVMEPGSPTIGRIRAMVDSK

Mean predicted aligned error: 14.84 Å

Radius of gyration: 23.41 Å; Cα contacts (8 Å, |Δi|>4): 93; chains: 1; bounding box: 46×33×65 Å

Nearest PDB structures (foldseek):
  4jxi-assembly2_B  TM=5.588E-01  e=2.911E-01  synthetic construct
  2el9-assembly2_D  TM=4.370E-01  e=1.184E+00  Escherichia coli
  1jft-assembly1_A-2  TM=3.382E-01  e=2.712E+00  Escherichia coli
  3oqo-assembly1_C  TM=3.718E-01  e=3.975E+00  Bacillus subtilis

pLDDT: mean 82.0, std 14.62, range [42.75, 97.56]